Protein AF-A0A3S4GMB8-F1 (afdb_monomer)

Mean predicted aligned error: 16.32 Å

Nearest PDB structures (foldseek):
  3ak5-assembly4_D  TM=9.837E-01  e=1.271E-08  Escherichia coli
  3ak5-assembly3_C  TM=9.860E-01  e=2.171E-08  Escherichia coli
  3ak5-assembly2_B  TM=9.843E-01  e=5.182E-08  Escherichia coli
  1wxr-assembly1_A  TM=9.856E-01  e=1.012E-07  Escherichia coli
  5j44-assembly2_B  TM=9.759E-01  e=2.762E-07  Shigella flexneri

Foldseek 3Di:
DDQDWDFDQDPVVRDTDTDRPVPPDDPPPPVVPVVVVVVVVVVVVVVVVPPPQPDPDDDDDPFFDVVVVVCLLLCHDQLPFQRAFAFTAGPVRDTPDTRHPGTRHDPQQQFPPPSQWGHPDPPDIDHDPVPPPDDATHGDPRDGPPPDD

InterPro domains:
  IPR024973 ESPR domain [PF13018] (1-33)
  IPR030396 Peptidase family S6 domain [PF02395] (57-142)
  IPR030396 Peptidase family S6 domain [PS51691] (58-149)

Organism: NCBI:txid59203

Sequence (149 aa):
MNKIYALKYSVRQGALVPVSELATHVKKSSRTGLIKKLIPSVIINTLLLGYSITSLASVVRYDIPYQTIRDFAENKGQFTPGSMNIPIYSKTGAVIGYLNNVPMPDFSSANHQSAVATLVSPQYIVSVKHNGGYQSVSFGDGEKWVSSC

Radius of gyration: 32.9 Å; Cα contacts (8 Å, |Δi|>4): 138; chains: 1; bounding box: 52×36×100 Å

pLDDT: mean 78.98, std 19.44, range [28.31, 98.19]

Secondary structure (DSSP, 8-state):
----EEEEEETTTTEEEEEEGGG------THHHHHHHHHHHHHHHHHHHT-----------TTS-HHHHHHHHTT-TT--TT--SEEEEPTTS-EEEEE-SSPPPP-TTBPTTT---EEEETTEEE--TT--S------TT--------

Solvent-accessible surface area (backbone atoms only — not comparable to full-atom values): 9667 Å² total; per-residue (Å²): 138,89,80,77,60,44,76,44,78,36,82,92,76,77,42,76,41,81,39,64,65,86,75,74,80,80,80,78,69,70,72,62,61,60,58,66,58,50,55,64,55,53,54,55,57,53,59,71,72,60,71,77,72,85,77,83,83,74,96,69,70,86,55,41,48,67,64,59,58,50,27,53,71,68,41,31,86,82,32,31,62,64,37,61,62,42,75,40,50,32,72,87,69,47,77,76,49,66,49,60,91,57,54,33,68,76,60,60,48,32,24,43,99,68,59,67,36,34,56,80,46,104,90,41,67,48,68,62,86,86,66,75,81,71,90,79,76,26,42,65,94,47,65,69,81,78,80,83,126

Structure (mmCIF, N/CA/C/O backbone):
data_AF-A0A3S4GMB8-F1
#
_entry.id   AF-A0A3S4GMB8-F1
#
loop_
_atom_site.group_PDB
_atom_site.id
_atom_site.type_symbol
_atom_site.label_atom_id
_atom_site.label_alt_id
_atom_site.label_comp_id
_atom_site.label_asym_id
_atom_site.label_entity_id
_atom_site.label_seq_id
_atom_site.pdbx_PDB_ins_code
_atom_site.Cartn_x
_atom_site.Cartn_y
_atom_site.Cartn_z
_atom_site.occupancy
_atom_site.B_iso_or_equiv
_atom_site.auth_seq_id
_atom_site.auth_comp_id
_atom_site.auth_asym_id
_atom_site.auth_atom_id
_atom_site.pdbx_PDB_model_num
ATOM 1 N N . MET A 1 1 ? 22.470 22.225 83.904 1.00 42.09 1 MET A N 1
ATOM 2 C CA . MET A 1 1 ? 21.979 22.176 82.506 1.00 42.09 1 MET A CA 1
ATOM 3 C C . MET A 1 1 ? 20.797 21.219 82.443 1.00 42.09 1 MET A C 1
ATOM 5 O O . MET A 1 1 ? 21.017 20.023 82.569 1.00 42.09 1 MET A O 1
ATOM 9 N N . ASN A 1 2 ? 19.567 21.719 82.303 1.00 46.78 2 ASN A N 1
ATOM 10 C CA . ASN A 1 2 ? 18.375 20.871 82.185 1.00 46.78 2 ASN A CA 1
ATOM 11 C C . ASN A 1 2 ? 18.088 20.604 80.703 1.00 46.78 2 ASN A C 1
ATOM 13 O O . ASN A 1 2 ? 17.885 21.549 79.944 1.00 46.78 2 ASN A O 1
ATOM 17 N N . LYS A 1 3 ? 18.094 19.336 80.283 1.00 57.34 3 LYS A N 1
ATOM 18 C CA . LYS A 1 3 ? 17.675 18.940 78.933 1.00 57.34 3 LYS A CA 1
ATOM 19 C C . LYS A 1 3 ? 16.243 18.410 79.015 1.00 57.34 3 LYS A C 1
ATOM 21 O O . LYS A 1 3 ? 16.002 17.417 79.694 1.00 57.34 3 LYS A O 1
ATOM 26 N N . ILE A 1 4 ? 15.306 19.093 78.360 1.00 63.97 4 ILE A N 1
ATOM 27 C CA . ILE A 1 4 ? 13.889 18.711 78.328 1.00 63.97 4 ILE A CA 1
ATOM 28 C C . ILE A 1 4 ? 13.729 17.589 77.294 1.00 63.97 4 ILE A C 1
ATOM 30 O O . ILE A 1 4 ? 13.898 17.806 76.092 1.00 63.97 4 ILE A O 1
ATOM 34 N N . TYR A 1 5 ? 13.452 16.380 77.773 1.00 74.38 5 TYR A N 1
ATOM 35 C CA . TYR A 1 5 ? 13.145 15.209 76.954 1.00 74.38 5 TYR A CA 1
ATOM 36 C C . TYR A 1 5 ? 11.763 14.682 77.336 1.00 74.38 5 TYR A C 1
ATOM 38 O O . TYR A 1 5 ? 11.428 14.641 78.518 1.00 74.38 5 TYR A O 1
ATOM 46 N N . ALA A 1 6 ? 10.991 14.232 76.348 1.00 73.25 6 ALA A N 1
ATOM 47 C CA . ALA A 1 6 ? 9.734 13.525 76.565 1.00 73.25 6 ALA A CA 1
ATOM 48 C C . ALA A 1 6 ? 9.947 12.023 76.376 1.00 73.25 6 ALA A C 1
ATOM 50 O O . ALA A 1 6 ? 10.524 11.591 75.377 1.00 73.25 6 ALA A O 1
ATOM 51 N N . LEU A 1 7 ? 9.455 11.209 77.309 1.00 78.62 7 LEU A N 1
ATOM 52 C CA . LEU A 1 7 ? 9.426 9.759 77.136 1.00 78.62 7 LEU A CA 1
ATOM 53 C C . LEU A 1 7 ? 8.244 9.387 76.241 1.00 78.62 7 LEU A C 1
ATOM 55 O O . LEU A 1 7 ? 7.093 9.677 76.569 1.00 78.62 7 LEU A O 1
ATOM 59 N N . LYS A 1 8 ? 8.524 8.741 75.106 1.00 79.56 8 LYS A N 1
ATOM 60 C CA . LYS A 1 8 ? 7.495 8.220 74.200 1.00 79.56 8 LYS A CA 1
ATOM 61 C C . LYS A 1 8 ? 7.654 6.717 74.045 1.00 79.56 8 LYS A C 1
ATOM 63 O O . LYS A 1 8 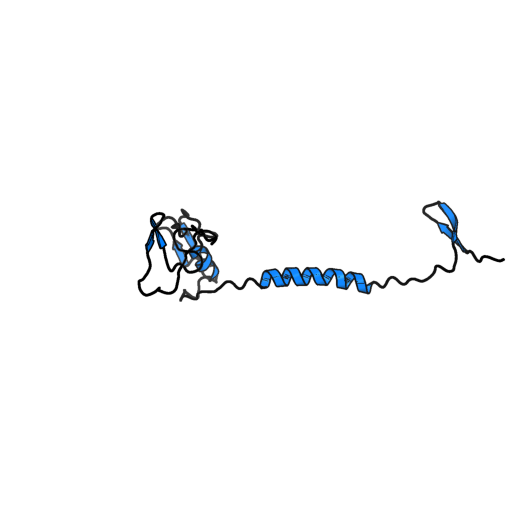? 8.764 6.207 73.910 1.00 79.56 8 LYS A O 1
ATOM 68 N N . TYR A 1 9 ? 6.535 6.004 74.072 1.00 78.88 9 TYR A N 1
ATOM 69 C CA . TYR A 1 9 ? 6.535 4.560 73.887 1.00 78.88 9 TYR A CA 1
ATOM 70 C C . TYR A 1 9 ? 6.809 4.222 72.419 1.00 78.88 9 TYR A C 1
ATOM 72 O O . TYR A 1 9 ? 6.084 4.665 71.526 1.00 78.88 9 TYR A O 1
ATOM 80 N N . SER A 1 10 ? 7.872 3.457 72.165 1.00 73.62 10 SER A N 1
ATOM 81 C CA . SER A 1 10 ? 8.241 2.996 70.827 1.00 73.62 10 SER A CA 1
ATOM 82 C C . SER A 1 10 ? 7.767 1.565 70.632 1.00 73.62 10 SER A C 1
ATOM 84 O O . SER A 1 10 ? 8.361 0.619 71.146 1.00 73.62 10 SER A O 1
ATOM 86 N N . VAL A 1 11 ? 6.722 1.395 69.824 1.00 74.62 11 VAL A N 1
ATOM 87 C CA . VAL A 1 11 ? 6.122 0.084 69.521 1.00 74.62 11 VAL A CA 1
ATOM 8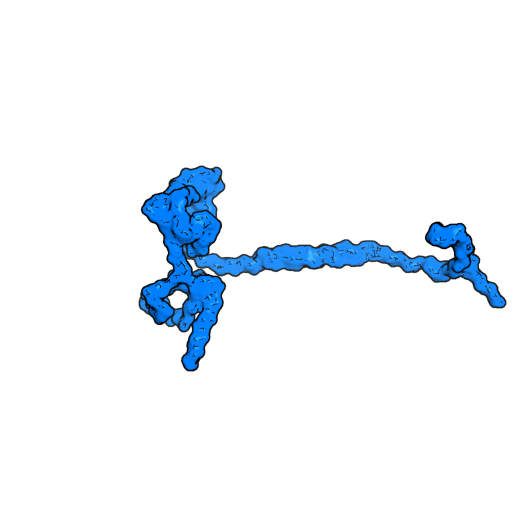8 C C . VAL A 1 11 ? 7.128 -0.874 68.866 1.00 74.62 11 VAL A C 1
ATOM 90 O O . VAL A 1 11 ? 7.044 -2.081 69.050 1.00 74.62 11 VAL A O 1
ATOM 93 N N . ARG A 1 12 ? 8.134 -0.355 68.148 1.00 71.06 12 ARG A N 1
ATOM 94 C CA . ARG A 1 12 ? 9.158 -1.179 67.483 1.00 71.06 12 ARG A CA 1
ATOM 95 C C . ARG A 1 12 ? 10.193 -1.763 68.449 1.00 71.06 12 ARG A C 1
ATOM 97 O O . ARG A 1 12 ? 10.805 -2.774 68.136 1.00 71.06 12 ARG A O 1
ATOM 104 N N . GLN A 1 13 ? 10.423 -1.098 69.579 1.00 76.44 13 GLN A N 1
ATOM 105 C CA . GLN A 1 13 ? 11.405 -1.507 70.591 1.00 76.44 13 GLN A CA 1
ATOM 106 C C . GLN A 1 13 ? 10.739 -2.039 71.867 1.00 76.44 13 GLN A C 1
ATOM 108 O O . GLN A 1 13 ? 11.433 -2.506 72.761 1.00 76.44 13 GLN A O 1
ATOM 113 N N . GLY A 1 14 ? 9.407 -1.962 71.963 1.00 83.94 14 GLY A N 1
ATOM 114 C CA . GLY A 1 14 ? 8.634 -2.432 73.113 1.00 83.94 14 GLY A CA 1
ATOM 115 C C . GLY A 1 14 ? 8.868 -1.645 74.407 1.00 83.94 14 GLY A C 1
ATOM 116 O O . GLY A 1 14 ? 8.483 -2.122 75.470 1.00 83.94 14 GLY A O 1
ATOM 117 N N . ALA A 1 15 ? 9.487 -0.460 74.346 1.00 85.00 15 ALA A N 1
ATOM 118 C CA . ALA A 1 15 ? 9.950 0.282 75.521 1.00 85.00 15 ALA A CA 1
ATOM 119 C C . ALA A 1 15 ? 9.714 1.800 75.414 1.00 85.00 15 ALA A C 1
ATOM 121 O O . ALA A 1 15 ? 9.494 2.348 74.328 1.00 85.00 15 ALA A O 1
ATOM 122 N N . LEU A 1 16 ? 9.771 2.488 76.560 1.00 84.88 16 LEU A N 1
ATOM 123 C CA . LEU A 1 16 ? 9.751 3.951 76.643 1.00 84.88 16 LEU A CA 1
ATOM 124 C C . LEU A 1 16 ? 11.132 4.513 76.289 1.00 84.88 16 LEU A C 1
ATOM 126 O O . LEU A 1 16 ? 12.122 4.187 76.938 1.00 84.88 16 LEU A O 1
ATOM 130 N N . VAL A 1 17 ? 11.185 5.376 75.274 1.00 82.94 17 VAL A N 1
ATOM 131 C CA . VAL A 1 17 ? 12.427 5.973 74.766 1.00 82.94 17 VAL A CA 1
ATOM 132 C C . VAL A 1 17 ? 12.386 7.493 74.962 1.00 82.94 17 VAL A C 1
ATOM 134 O O . VAL A 1 17 ? 11.362 8.111 74.652 1.00 82.94 17 VAL A O 1
ATOM 137 N N . PRO A 1 18 ? 13.466 8.126 75.458 1.00 78.19 18 PRO A N 1
ATOM 138 C CA . PRO A 1 18 ? 13.550 9.580 75.551 1.00 78.19 18 PRO A CA 1
ATOM 139 C C . PRO A 1 18 ? 13.727 10.207 74.163 1.00 78.19 18 PRO A C 1
ATOM 141 O O . PRO A 1 18 ? 14.670 9.896 73.439 1.00 78.19 18 PRO A O 1
ATOM 144 N N . VAL A 1 19 ? 12.823 11.117 73.797 1.00 69.94 19 VAL A N 1
ATOM 145 C CA . VAL A 1 19 ? 12.839 11.876 72.538 1.00 69.94 19 VAL A CA 1
ATOM 146 C C . VAL A 1 19 ? 12.911 13.369 72.860 1.00 69.94 19 VAL A C 1
ATOM 148 O O . VAL A 1 19 ? 12.230 13.857 73.761 1.00 69.94 19 VAL A O 1
ATOM 151 N N . SER A 1 20 ? 13.744 14.118 72.138 1.00 65.25 20 SER A N 1
ATOM 152 C CA . SER A 1 20 ? 13.826 15.576 72.272 1.00 65.25 20 SER A CA 1
ATOM 153 C C . SER A 1 20 ? 12.547 16.244 71.752 1.00 65.25 20 SER A C 1
ATOM 155 O O . SER A 1 20 ? 12.147 16.035 70.607 1.00 65.25 20 SER A O 1
ATOM 157 N N . GLU A 1 21 ? 11.909 17.086 72.572 1.00 62.31 21 GLU A N 1
ATOM 158 C CA . GLU A 1 21 ? 10.650 17.760 72.200 1.00 62.31 21 GLU A CA 1
ATOM 159 C C . GLU A 1 21 ? 10.804 18.772 71.048 1.00 62.31 21 GLU A C 1
ATOM 161 O O . GLU A 1 21 ? 9.839 19.068 70.342 1.00 62.31 21 GLU A O 1
ATOM 166 N N . LEU A 1 22 ? 12.032 19.239 70.793 1.00 59.12 22 LEU A N 1
ATOM 167 C CA . LEU A 1 22 ? 12.359 20.235 69.763 1.00 59.12 22 LEU A CA 1
ATOM 168 C C . LEU A 1 22 ? 12.138 19.759 68.316 1.00 59.12 22 LEU A C 1
ATOM 170 O O . LEU A 1 22 ? 12.119 20.578 67.403 1.00 59.12 22 LEU A O 1
ATOM 174 N N . ALA A 1 23 ? 11.973 18.456 68.077 1.00 55.75 23 ALA A N 1
ATOM 175 C CA . ALA A 1 23 ? 11.820 17.907 66.726 1.00 55.75 23 ALA A CA 1
ATOM 176 C C . ALA A 1 23 ? 10.359 17.844 66.239 1.00 55.75 23 ALA A C 1
ATOM 178 O O . ALA A 1 23 ? 10.062 17.214 65.220 1.00 55.75 23 ALA A O 1
ATOM 179 N N . THR A 1 24 ? 9.423 18.469 66.953 1.00 53.41 24 THR A N 1
ATOM 180 C CA . THR A 1 24 ? 8.021 18.458 66.547 1.00 53.41 24 THR A CA 1
ATOM 181 C C . THR A 1 24 ? 7.768 19.649 65.634 1.00 53.41 24 THR A C 1
ATOM 183 O O . THR A 1 24 ? 7.709 20.774 66.111 1.00 53.41 24 THR A O 1
ATOM 186 N N . HIS A 1 25 ? 7.617 19.368 64.331 1.00 50.25 25 HIS A N 1
ATOM 187 C CA . HIS A 1 25 ? 6.772 20.086 63.357 1.00 50.25 25 HIS A CA 1
ATOM 188 C C . HIS A 1 25 ? 7.453 20.429 62.014 1.00 50.25 25 HIS A C 1
ATOM 190 O O . HIS A 1 25 ? 7.545 21.584 61.606 1.00 50.25 25 HIS A O 1
ATOM 196 N N . VAL A 1 26 ? 7.821 19.400 61.240 1.00 52.62 26 VAL A N 1
ATOM 197 C CA . VAL A 1 26 ? 7.913 19.524 59.774 1.00 52.62 26 VAL A CA 1
ATOM 198 C C . VAL A 1 26 ? 6.615 18.983 59.179 1.00 52.62 26 VAL A C 1
ATOM 200 O O . VAL A 1 26 ? 6.428 17.771 59.053 1.00 52.62 26 VAL A O 1
ATOM 203 N N . LYS A 1 27 ? 5.687 19.876 58.812 1.00 50.50 27 LYS A N 1
ATOM 204 C CA . LYS A 1 27 ? 4.513 19.499 58.012 1.00 50.50 27 LYS A CA 1
ATOM 205 C C . LYS A 1 27 ? 5.000 19.087 56.620 1.00 50.50 27 LYS A C 1
ATOM 207 O O . LYS A 1 27 ? 5.361 19.937 55.810 1.00 50.50 27 LYS A O 1
ATOM 212 N N . LYS A 1 28 ? 5.001 17.785 56.317 1.00 50.12 28 LYS A N 1
ATOM 213 C CA . LYS A 1 28 ? 5.177 17.307 54.938 1.00 50.12 28 LYS A CA 1
ATOM 214 C C . LYS A 1 28 ? 3.964 17.759 54.120 1.00 50.12 28 LYS A C 1
ATOM 216 O O . LYS A 1 28 ? 2.872 17.220 54.270 1.00 50.12 28 LYS A O 1
ATOM 221 N N . SER A 1 29 ? 4.149 18.781 53.287 1.00 48.72 29 SER A N 1
ATOM 222 C CA . SER A 1 29 ? 3.116 19.286 52.381 1.00 48.72 29 SER A CA 1
ATOM 223 C C . SER A 1 29 ? 2.756 18.215 51.346 1.00 48.72 29 SER A C 1
ATOM 225 O O . SER A 1 29 ? 3.527 17.945 50.422 1.00 48.72 29 SER A O 1
ATOM 227 N N . SER A 1 30 ? 1.575 17.604 51.488 1.00 52.12 30 SER A N 1
ATOM 228 C CA . SER A 1 30 ? 1.072 16.562 50.578 1.00 52.12 30 SER A CA 1
ATOM 229 C C . SER A 1 30 ? 0.798 17.070 49.154 1.00 52.12 30 SER A C 1
ATOM 231 O O . SER A 1 30 ? 0.648 16.267 48.232 1.00 52.12 30 SER A O 1
ATOM 233 N N . ARG A 1 31 ? 0.809 18.394 48.929 1.00 51.31 31 ARG A N 1
ATOM 234 C CA . ARG A 1 31 ? 0.593 19.010 47.607 1.00 51.31 31 ARG A CA 1
ATOM 235 C C . ARG A 1 31 ? 1.683 18.690 46.580 1.00 51.31 31 ARG A C 1
ATOM 237 O O . ARG A 1 31 ? 1.435 18.808 45.386 1.00 51.31 31 ARG A O 1
ATOM 244 N N . THR A 1 32 ? 2.869 18.258 47.005 1.00 51.62 32 THR A N 1
ATOM 245 C CA . THR A 1 32 ? 3.993 17.999 46.085 1.00 51.62 32 THR A CA 1
ATOM 246 C C . THR A 1 32 ? 3.969 16.614 45.431 1.00 51.62 32 THR A C 1
ATOM 248 O O . THR A 1 32 ? 4.642 16.420 44.421 1.00 51.62 32 THR A O 1
ATOM 251 N N . GLY A 1 33 ? 3.196 15.652 45.949 1.00 53.38 33 GLY A N 1
ATOM 252 C CA . GLY A 1 33 ? 3.120 14.297 45.380 1.00 53.38 33 GLY A CA 1
ATOM 253 C C . GLY A 1 33 ? 2.188 14.185 44.170 1.00 53.38 33 GLY A C 1
ATOM 254 O O . GLY A 1 33 ? 2.487 13.465 43.221 1.00 53.38 33 GLY A O 1
ATOM 255 N N . LEU A 1 34 ? 1.079 14.928 44.187 1.00 52.38 34 LEU A N 1
ATOM 256 C CA . LEU A 1 34 ? 0.046 14.865 43.150 1.00 52.38 34 LEU A CA 1
ATOM 257 C C . LEU A 1 34 ? 0.508 15.570 41.862 1.00 52.38 34 LEU A C 1
ATOM 259 O O . LEU A 1 34 ? 0.370 15.028 40.770 1.00 52.38 34 LEU A O 1
ATOM 263 N N . ILE A 1 35 ? 1.192 16.711 42.001 1.00 53.25 35 ILE A N 1
ATOM 264 C CA . ILE A 1 35 ? 1.771 17.461 40.874 1.00 53.25 35 ILE A CA 1
ATOM 265 C C . ILE A 1 35 ? 2.889 16.655 40.184 1.00 53.25 35 ILE A C 1
ATOM 267 O O . ILE A 1 35 ? 2.954 16.622 38.959 1.00 53.25 35 ILE A O 1
ATOM 271 N N . LYS A 1 36 ? 3.719 15.920 40.940 1.00 52.88 36 LYS A N 1
ATOM 272 C CA . 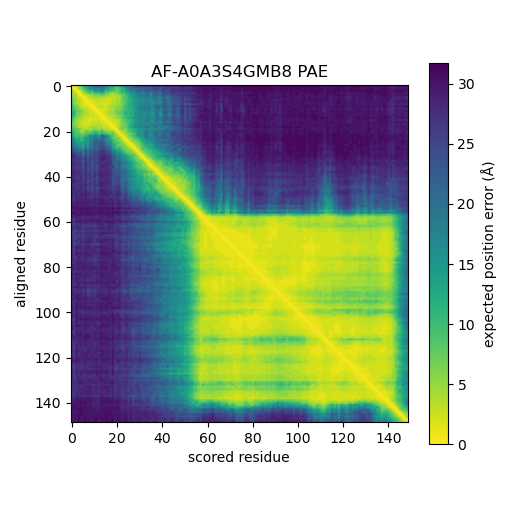LYS A 1 36 ? 4.806 15.095 40.377 1.00 52.88 36 LYS A CA 1
ATOM 273 C C . LYS A 1 36 ? 4.324 13.881 39.570 1.00 52.88 36 LYS A C 1
ATOM 275 O O . LYS A 1 36 ? 5.078 13.396 38.735 1.00 52.88 36 LYS A O 1
ATOM 280 N N . LYS A 1 37 ? 3.098 13.388 39.795 1.00 54.72 37 LYS A N 1
ATOM 281 C CA . LYS A 1 37 ? 2.519 12.257 39.040 1.00 54.72 37 LYS A CA 1
ATOM 282 C C . LYS A 1 37 ? 1.734 12.684 37.799 1.00 54.72 37 LYS A C 1
ATOM 284 O O . LYS A 1 37 ? 1.666 11.921 36.842 1.00 54.72 37 LYS A O 1
ATOM 289 N N . LEU A 1 38 ? 1.161 13.887 37.800 1.00 55.06 38 LEU A N 1
ATOM 290 C CA . LEU A 1 38 ? 0.379 14.392 36.667 1.00 55.06 38 LEU A CA 1
ATOM 291 C C . LEU A 1 38 ? 1.262 14.828 35.489 1.00 55.06 38 LEU A C 1
ATOM 293 O O . LEU A 1 38 ? 0.909 14.578 34.342 1.00 55.06 38 LEU A O 1
ATOM 297 N N . ILE A 1 39 ? 2.432 15.410 35.762 1.00 59.66 39 ILE A N 1
ATOM 298 C CA . ILE A 1 39 ? 3.346 15.919 34.727 1.00 59.66 39 ILE A CA 1
ATOM 299 C C . ILE A 1 39 ? 3.837 14.824 33.750 1.00 59.66 39 ILE A C 1
ATOM 301 O O . ILE A 1 39 ? 3.722 15.043 32.545 1.00 59.66 39 ILE A O 1
ATOM 305 N N . PRO A 1 40 ? 4.323 13.640 34.185 1.00 57.09 40 PRO A N 1
ATOM 306 C CA . PRO A 1 40 ? 4.779 12.617 33.238 1.00 57.09 40 PRO A CA 1
ATOM 307 C C . PRO A 1 40 ? 3.636 11.993 32.417 1.00 57.09 40 PRO A C 1
ATOM 309 O O . PRO A 1 40 ? 3.857 11.599 31.277 1.00 57.09 40 PRO A O 1
ATOM 312 N N . SER A 1 41 ? 2.412 11.947 32.957 1.00 58.41 41 SER A N 1
ATOM 313 C CA . SER A 1 41 ? 1.235 11.408 32.255 1.00 58.41 41 SER A CA 1
ATOM 314 C C . SER A 1 41 ? 0.796 12.299 31.086 1.00 58.41 41 SER A C 1
ATOM 316 O O . SER A 1 41 ? 0.497 11.810 29.998 1.00 58.41 41 SER A O 1
ATOM 318 N N . VAL A 1 42 ? 0.833 13.623 31.276 1.00 60.47 42 VAL A N 1
ATOM 319 C CA . VAL A 1 42 ? 0.473 14.587 30.224 1.00 60.47 42 VAL A CA 1
ATOM 320 C C . VAL A 1 42 ? 1.470 14.534 29.064 1.00 60.47 42 VAL A C 1
ATOM 322 O O . VAL A 1 42 ? 1.042 14.524 27.915 1.00 60.47 42 VAL A O 1
ATOM 325 N N . ILE A 1 43 ? 2.771 14.413 29.355 1.00 61.16 43 ILE A N 1
ATOM 326 C CA . ILE A 1 43 ? 3.834 14.388 28.335 1.00 61.16 43 ILE A CA 1
ATOM 327 C C . ILE A 1 43 ? 3.711 13.152 27.428 1.00 61.16 43 ILE A C 1
ATOM 329 O O . ILE A 1 43 ? 3.821 13.275 26.207 1.00 61.16 43 ILE A O 1
ATOM 333 N N . ILE A 1 44 ? 3.424 11.978 28.003 1.00 60.47 44 ILE A N 1
ATOM 334 C CA . ILE A 1 44 ? 3.218 10.739 27.234 1.00 60.47 44 ILE A CA 1
ATOM 335 C C . ILE A 1 44 ? 1.989 10.878 26.325 1.00 60.47 44 ILE A C 1
ATOM 337 O O . ILE A 1 44 ? 2.066 10.562 25.140 1.00 60.47 44 ILE A O 1
ATOM 341 N N . ASN A 1 45 ? 0.879 11.418 26.835 1.00 57.38 45 ASN A N 1
ATOM 342 C CA . ASN A 1 45 ? -0.355 11.525 26.055 1.00 57.38 45 ASN A CA 1
ATOM 343 C C . ASN A 1 45 ? -0.236 12.533 24.893 1.00 57.38 45 ASN A C 1
ATOM 345 O O . ASN A 1 45 ? -0.765 12.296 23.809 1.00 57.38 45 ASN A O 1
ATOM 349 N N . THR A 1 46 ? 0.514 13.627 25.081 1.00 60.09 46 THR A N 1
ATOM 350 C CA . THR A 1 46 ? 0.812 14.602 24.015 1.00 60.09 46 THR A CA 1
ATOM 351 C C . THR A 1 46 ? 1.743 14.051 22.932 1.00 60.09 46 THR A C 1
ATOM 353 O O . THR A 1 46 ? 1.622 14.448 21.777 1.00 60.09 46 THR A O 1
ATOM 356 N N . LEU A 1 47 ? 2.630 13.105 23.266 1.00 58.88 47 LEU A N 1
ATOM 357 C CA . LEU A 1 47 ? 3.547 12.495 22.298 1.00 58.88 47 LEU A CA 1
ATOM 358 C C . LEU A 1 47 ? 2.826 11.508 21.360 1.00 58.88 47 LEU A C 1
ATOM 360 O O . LEU A 1 47 ? 3.176 11.419 20.187 1.00 58.88 47 LEU A O 1
ATOM 364 N N . LEU A 1 48 ? 1.780 10.819 21.838 1.00 54.06 48 LEU A N 1
ATOM 365 C CA . LEU A 1 48 ? 0.950 9.946 20.993 1.00 54.06 48 LEU A CA 1
ATOM 366 C C . LEU A 1 48 ? 0.041 10.725 20.024 1.00 54.06 48 LEU A C 1
ATOM 368 O O . LEU A 1 48 ? -0.241 10.237 18.933 1.00 54.06 48 LEU A O 1
ATOM 372 N N . LEU A 1 49 ? -0.397 11.933 20.391 1.00 54.41 49 LEU A N 1
ATOM 373 C CA . LEU A 1 49 ? -1.268 12.784 19.561 1.00 54.41 49 LEU A CA 1
ATOM 374 C C . LEU A 1 49 ? -0.500 13.617 18.515 1.00 54.41 49 LEU A C 1
ATOM 376 O O . LEU A 1 49 ? -1.117 14.195 17.625 1.00 54.41 49 LEU A O 1
ATOM 380 N N . GLY A 1 50 ? 0.831 13.700 18.623 1.00 50.31 50 GLY A N 1
ATOM 381 C CA . GLY A 1 50 ? 1.682 14.564 17.797 1.00 50.31 50 GLY A CA 1
ATOM 382 C C . GLY A 1 50 ? 2.164 13.959 16.475 1.00 50.31 50 GLY A C 1
ATOM 383 O O . GLY A 1 50 ? 2.805 14.665 15.695 1.00 50.31 50 GLY A O 1
ATOM 384 N N . TYR A 1 51 ? 1.868 12.686 16.192 1.00 52.78 51 TYR A N 1
ATOM 385 C CA . TYR A 1 51 ? 2.193 12.068 14.904 1.00 52.78 51 TYR A CA 1
ATOM 386 C C . TYR A 1 51 ? 1.295 12.646 13.805 1.00 52.78 51 TYR A C 1
ATOM 388 O O . TYR A 1 51 ? 0.253 12.099 13.450 1.00 52.78 51 TYR A O 1
ATOM 396 N N . SER A 1 52 ? 1.717 13.786 13.261 1.00 46.84 52 SER A N 1
ATOM 397 C CA . SER A 1 52 ? 1.162 14.349 12.036 1.00 46.84 52 SER A CA 1
ATOM 398 C C . SER A 1 52 ? 1.589 13.462 10.872 1.00 46.84 52 SER A C 1
ATOM 400 O O . SER A 1 52 ? 2.651 13.644 10.282 1.00 46.84 52 SER A O 1
ATOM 402 N N . ILE A 1 53 ? 0.771 12.459 10.566 1.00 56.22 53 ILE A N 1
ATOM 403 C CA . ILE A 1 53 ? 0.855 11.736 9.298 1.00 56.22 53 ILE A CA 1
ATOM 404 C C . ILE A 1 53 ? 0.639 12.751 8.178 1.00 56.22 53 ILE A C 1
ATOM 406 O O . ILE A 1 53 ? -0.399 13.407 8.114 1.00 56.22 53 ILE A O 1
ATOM 410 N N . THR A 1 54 ? 1.626 12.893 7.296 1.00 54.16 54 THR A N 1
ATOM 411 C CA . THR A 1 54 ? 1.482 13.661 6.061 1.00 54.16 54 THR A CA 1
ATOM 412 C C . THR A 1 54 ? 0.351 13.039 5.245 1.00 54.16 54 THR A C 1
ATOM 414 O O . THR A 1 54 ? 0.528 11.972 4.658 1.00 54.16 54 THR A O 1
ATOM 417 N N . SER A 1 55 ? -0.833 13.653 5.246 1.00 52.88 55 SER A N 1
ATOM 418 C CA . SER A 1 55 ? -1.975 13.153 4.484 1.00 52.88 55 SER A CA 1
ATOM 419 C C . SER A 1 55 ? -1.902 13.677 3.054 1.00 52.88 55 SER A C 1
ATOM 421 O O . SER A 1 55 ? -2.275 14.817 2.777 1.00 52.88 55 SER A O 1
ATOM 423 N N . LEU A 1 56 ? -1.437 12.838 2.134 1.00 60.66 56 LEU A N 1
ATOM 424 C CA . LEU A 1 56 ? -1.705 13.033 0.715 1.00 60.66 56 LEU A CA 1
ATOM 425 C C . LEU A 1 56 ? -3.180 12.668 0.496 1.00 60.66 56 LEU A C 1
ATOM 427 O O . LEU A 1 56 ? -3.584 11.528 0.722 1.00 60.66 56 LEU A O 1
ATOM 431 N N . ALA A 1 57 ? -4.005 13.658 0.161 1.00 63.88 57 ALA A N 1
ATOM 432 C CA . ALA A 1 57 ? -5.430 13.449 -0.060 1.00 63.88 57 ALA A CA 1
ATOM 433 C C . ALA A 1 57 ? -5.673 13.042 -1.518 1.00 63.88 57 ALA A C 1
ATOM 435 O O . ALA A 1 57 ? -5.283 13.751 -2.444 1.00 63.88 57 ALA A O 1
ATOM 436 N N . SER A 1 58 ? -6.345 11.911 -1.710 1.00 80.44 58 SER A N 1
ATOM 437 C CA . SER A 1 58 ? -6.958 11.521 -2.980 1.00 80.44 58 SER A CA 1
ATOM 438 C C . SER A 1 58 ? -8.473 11.415 -2.797 1.00 80.44 58 SER A C 1
ATOM 440 O O . SER A 1 58 ? -8.975 11.368 -1.670 1.00 80.44 58 SER A O 1
ATOM 442 N N . VAL A 1 59 ? -9.224 11.418 -3.898 1.00 91.00 59 VAL A N 1
ATOM 443 C CA . VAL A 1 59 ? -10.681 11.266 -3.838 1.00 91.00 59 VAL A CA 1
ATOM 444 C C . VAL A 1 59 ? -11.008 9.796 -3.609 1.00 91.00 59 VAL A C 1
ATOM 446 O O . VAL A 1 59 ? -10.741 8.950 -4.457 1.00 91.00 59 VAL A O 1
ATOM 449 N N . VAL A 1 60 ? -11.605 9.502 -2.458 1.00 92.25 60 VAL A N 1
ATOM 450 C CA . VAL A 1 60 ? -12.040 8.156 -2.075 1.00 92.25 60 VAL A CA 1
ATOM 451 C C . VAL A 1 60 ? -13.533 8.145 -1.782 1.00 92.25 60 VAL A C 1
ATOM 453 O O . VAL A 1 60 ? -14.149 9.181 -1.520 1.00 92.25 60 VAL A O 1
ATOM 456 N N . ARG A 1 61 ? -14.131 6.955 -1.809 1.00 91.06 61 ARG A N 1
ATOM 457 C CA . ARG A 1 61 ? -15.552 6.779 -1.507 1.00 91.06 61 ARG A CA 1
ATOM 458 C C . ARG A 1 61 ? -15.833 7.132 -0.040 1.00 91.06 61 ARG A C 1
ATOM 460 O O . ARG A 1 61 ? -15.143 6.659 0.860 1.00 91.06 61 ARG A O 1
ATOM 467 N N . TYR A 1 62 ? -16.850 7.959 0.207 1.00 92.06 62 TYR A N 1
ATOM 468 C CA . TYR A 1 62 ? -17.095 8.529 1.540 1.00 92.06 62 TYR A CA 1
ATOM 469 C C . TYR A 1 62 ? -17.583 7.509 2.581 1.00 92.06 62 TYR A C 1
ATOM 471 O O . TYR A 1 62 ? -17.455 7.753 3.782 1.00 92.06 62 TYR A O 1
ATOM 479 N N . ASP A 1 63 ? -18.198 6.414 2.147 1.00 94.19 63 ASP A N 1
ATOM 480 C CA . ASP A 1 63 ? -18.847 5.408 2.989 1.00 94.19 63 ASP A CA 1
ATOM 481 C C . ASP A 1 63 ? -17.903 4.273 3.404 1.00 94.19 63 ASP A C 1
ATOM 483 O O . ASP A 1 63 ? -18.314 3.421 4.186 1.00 94.19 63 ASP A O 1
ATOM 487 N N . ILE A 1 64 ? -16.643 4.287 2.957 1.00 95.00 64 ILE A N 1
ATOM 488 C CA . ILE A 1 64 ? -15.582 3.378 3.405 1.00 95.00 64 ILE A CA 1
ATOM 489 C C . ILE A 1 64 ? -14.769 4.078 4.507 1.00 95.00 64 ILE A C 1
ATOM 491 O O . ILE A 1 64 ? -14.457 5.269 4.383 1.00 95.00 64 ILE A O 1
ATOM 495 N N . PRO A 1 65 ? -14.418 3.397 5.613 1.00 94.56 65 PRO A N 1
ATOM 496 C CA . PRO A 1 65 ? -13.493 3.951 6.596 1.00 94.56 65 PRO A CA 1
ATOM 497 C C . PRO A 1 65 ? -12.154 4.317 5.941 1.00 94.56 65 PRO A C 1
ATOM 499 O O . PRO A 1 65 ? -11.538 3.496 5.268 1.00 94.56 65 PRO A O 1
ATOM 502 N N . TYR A 1 66 ? -11.662 5.540 6.156 1.00 93.38 66 TYR A N 1
ATOM 503 C CA . TYR A 1 66 ? -10.434 6.007 5.493 1.00 93.38 66 TYR A CA 1
ATOM 504 C C . TYR A 1 66 ? -9.210 5.143 5.838 1.00 93.38 66 TYR A C 1
ATOM 506 O O . TYR A 1 66 ? -8.336 4.935 5.000 1.00 93.38 66 TYR A O 1
ATOM 514 N N . GLN A 1 67 ? -9.180 4.579 7.051 1.00 93.88 67 GLN A N 1
ATOM 515 C CA . GLN A 1 67 ? -8.124 3.664 7.478 1.00 93.88 67 GLN A CA 1
ATOM 516 C C . GLN A 1 67 ? -8.038 2.422 6.584 1.00 93.88 67 GLN A C 1
ATOM 518 O O . GLN A 1 67 ? -6.939 1.981 6.290 1.00 93.88 67 GLN A O 1
ATOM 523 N N . THR A 1 68 ? -9.161 1.922 6.061 1.00 95.31 68 THR A N 1
ATOM 524 C CA . THR A 1 68 ? -9.172 0.797 5.116 1.00 95.31 68 THR A CA 1
ATOM 525 C C . THR A 1 68 ? -8.383 1.122 3.849 1.00 95.31 68 THR A C 1
ATOM 527 O O . THR A 1 68 ? -7.646 0.276 3.356 1.00 95.31 68 THR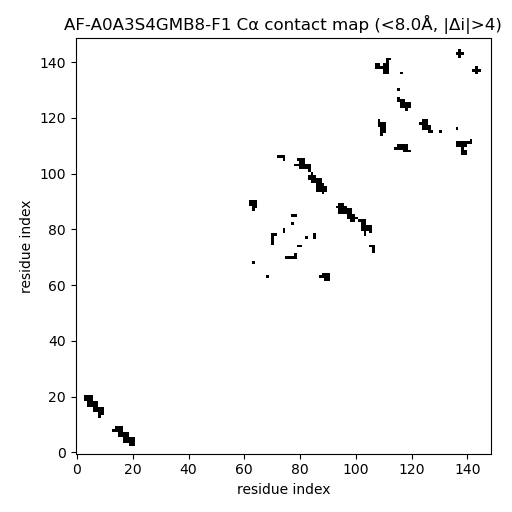 A O 1
ATOM 530 N N . ILE A 1 69 ? -8.488 2.356 3.344 1.00 94.62 69 ILE A N 1
ATOM 531 C CA . ILE A 1 69 ? -7.739 2.794 2.158 1.00 94.62 69 ILE A CA 1
ATOM 532 C C . ILE A 1 69 ? -6.245 2.923 2.471 1.00 94.62 69 ILE A C 1
ATOM 534 O O . ILE A 1 69 ? -5.406 2.559 1.651 1.00 94.62 69 ILE A O 1
ATOM 538 N N . ARG A 1 70 ? -5.907 3.404 3.673 1.00 93.25 70 ARG A N 1
ATOM 539 C CA . ARG A 1 70 ? -4.514 3.495 4.129 1.00 93.25 70 ARG A CA 1
ATOM 540 C C . ARG A 1 70 ? -3.876 2.123 4.320 1.00 93.25 70 ARG A C 1
ATOM 542 O O . ARG A 1 70 ? -2.782 1.896 3.821 1.00 93.25 70 ARG A O 1
ATOM 549 N N . ASP A 1 71 ? -4.571 1.212 4.994 1.00 95.25 71 ASP A N 1
ATOM 550 C CA . ASP A 1 71 ? -4.088 -0.148 5.230 1.00 95.25 71 ASP A CA 1
ATOM 551 C C . ASP A 1 71 ? -3.921 -0.908 3.912 1.00 95.25 71 ASP A C 1
ATOM 553 O O . ASP A 1 71 ? -2.940 -1.624 3.744 1.00 95.25 71 ASP A O 1
ATOM 557 N N . PHE A 1 72 ? -4.827 -0.700 2.951 1.00 95.38 72 PHE A N 1
ATOM 558 C CA . PHE A 1 72 ? -4.686 -1.239 1.600 1.00 95.38 72 PHE A CA 1
ATOM 559 C C . PHE A 1 72 ? -3.409 -0.736 0.916 1.00 95.38 72 PHE A C 1
ATOM 561 O O . PHE A 1 72 ? -2.641 -1.539 0.394 1.00 95.38 72 PHE A O 1
ATOM 568 N N . ALA A 1 73 ? -3.167 0.579 0.938 1.00 94.06 73 ALA A N 1
ATOM 569 C CA . ALA A 1 73 ? -2.009 1.189 0.284 1.00 94.06 73 ALA A CA 1
ATOM 570 C C . ALA A 1 73 ? -0.669 0.804 0.935 1.00 94.06 73 ALA A C 1
ATOM 572 O O . ALA A 1 73 ? 0.347 0.746 0.251 1.00 94.06 73 ALA A O 1
ATOM 573 N N . GLU A 1 74 ? -0.664 0.540 2.243 1.00 93.38 74 GLU A N 1
ATOM 574 C CA . GLU A 1 74 ? 0.535 0.184 3.013 1.00 93.38 74 GLU A CA 1
ATOM 575 C C . GLU A 1 74 ? 0.698 -1.339 3.214 1.00 93.38 74 GLU A C 1
ATOM 577 O O . GLU A 1 74 ? 1.576 -1.755 3.967 1.00 93.38 74 GLU A O 1
ATOM 582 N N . ASN A 1 75 ? -0.142 -2.175 2.587 1.00 96.19 75 ASN A N 1
ATOM 583 C CA . ASN A 1 75 ? -0.184 -3.631 2.792 1.00 96.19 75 ASN A CA 1
ATOM 584 C C . ASN A 1 75 ? -0.313 -4.072 4.270 1.00 96.19 75 ASN A C 1
ATOM 586 O O . ASN A 1 75 ? 0.282 -5.059 4.711 1.00 96.19 75 ASN A O 1
ATOM 590 N N . LYS A 1 76 ? -1.106 -3.341 5.056 1.00 94.75 76 LYS A N 1
ATOM 591 C CA . LYS A 1 76 ? -1.305 -3.567 6.496 1.00 94.75 76 LYS A CA 1
ATOM 592 C C . LYS A 1 76 ? -2.656 -4.204 6.810 1.00 94.75 76 LYS A C 1
ATOM 594 O O . LYS A 1 76 ? -3.563 -4.279 5.982 1.00 94.75 76 LYS A O 1
ATOM 599 N N . GLY A 1 77 ? -2.799 -4.664 8.053 1.00 95.50 77 GLY A N 1
ATOM 600 C CA . GLY A 1 77 ? -4.038 -5.258 8.548 1.00 95.50 77 GLY A CA 1
ATOM 601 C C . GLY A 1 77 ? -4.421 -6.503 7.749 1.00 95.50 77 GLY A C 1
ATOM 602 O O . GLY A 1 77 ? -3.632 -7.432 7.628 1.00 95.50 77 GLY A O 1
ATOM 603 N N . GLN A 1 78 ? -5.631 -6.514 7.191 1.00 95.81 78 GLN A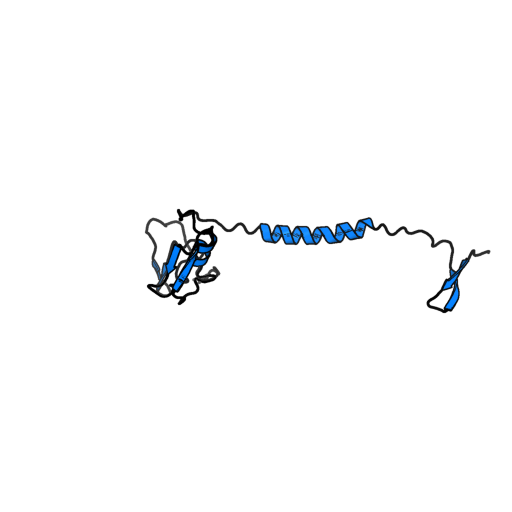 N 1
ATOM 604 C CA . GLN A 1 78 ? -6.122 -7.613 6.348 1.00 95.81 78 GLN A CA 1
ATOM 605 C C . GLN A 1 78 ? -5.576 -7.592 4.906 1.00 95.81 78 GLN A C 1
ATOM 607 O O . GLN A 1 78 ? -5.853 -8.510 4.141 1.00 95.81 78 GLN A O 1
ATOM 612 N N . PHE A 1 79 ? -4.822 -6.555 4.523 1.00 97.75 79 PHE A N 1
ATOM 613 C CA . PHE A 1 79 ? -4.288 -6.350 3.171 1.00 97.75 79 PHE A CA 1
ATOM 614 C C . PHE A 1 79 ? -2.817 -6.766 3.039 1.00 97.75 79 PHE A C 1
ATOM 616 O O . PHE A 1 79 ? -2.062 -6.190 2.253 1.00 97.75 79 PHE A O 1
ATOM 623 N N . THR A 1 80 ? -2.392 -7.766 3.810 1.00 97.25 80 THR A N 1
ATOM 624 C CA . THR A 1 80 ? -1.054 -8.344 3.665 1.00 97.25 80 THR A CA 1
ATOM 625 C C . THR A 1 80 ? -0.910 -9.029 2.302 1.00 97.25 80 THR A C 1
ATOM 627 O O . THR A 1 80 ? -1.889 -9.612 1.815 1.00 97.25 80 THR A O 1
ATOM 630 N N . PRO A 1 81 ? 0.279 -8.995 1.672 1.00 97.62 81 PRO A N 1
ATOM 631 C CA . PRO A 1 81 ? 0.475 -9.599 0.361 1.00 97.62 81 PRO A CA 1
ATOM 632 C C . PRO A 1 81 ? 0.111 -11.087 0.363 1.00 97.62 81 PRO A C 1
ATOM 634 O O . PRO A 1 81 ? 0.418 -11.817 1.305 1.00 97.62 81 PRO A O 1
ATOM 637 N N . GLY A 1 82 ? -0.576 -11.532 -0.687 1.00 97.38 82 GLY A N 1
ATOM 638 C CA . GLY A 1 82 ? -1.078 -12.902 -0.807 1.00 97.38 82 GLY A CA 1
ATOM 639 C C . GLY A 1 82 ? -2.440 -13.163 -0.149 1.00 97.38 82 GLY A C 1
ATOM 640 O O . GLY A 1 82 ? -3.031 -14.212 -0.405 1.00 97.38 82 GLY A O 1
ATOM 641 N N . SER A 1 83 ? -2.983 -12.229 0.643 1.00 97.25 83 SER A N 1
ATOM 642 C CA . SER A 1 83 ? -4.331 -12.365 1.216 1.00 97.25 83 SER A CA 1
ATOM 643 C C . SER A 1 83 ? -5.411 -12.433 0.131 1.00 97.25 83 SER A C 1
ATOM 645 O O . SER A 1 83 ? -5.332 -11.750 -0.888 1.00 97.25 83 SER A O 1
ATOM 647 N N . MET A 1 84 ? -6.437 -13.252 0.358 1.00 96.81 84 MET A N 1
ATOM 648 C CA . MET A 1 84 ? -7.533 -13.524 -0.580 1.00 96.81 84 MET A CA 1
ATOM 649 C C . MET A 1 84 ? -8.886 -13.351 0.105 1.00 96.81 84 MET A C 1
ATOM 651 O O . MET A 1 84 ? -8.993 -13.495 1.322 1.00 96.81 84 MET A O 1
ATOM 655 N N . ASN A 1 85 ? -9.934 -13.126 -0.691 1.00 96.75 85 ASN A N 1
ATOM 656 C CA . ASN A 1 85 ? -11.324 -13.039 -0.228 1.00 96.75 85 ASN A CA 1
ATOM 657 C C . ASN A 1 85 ? -11.536 -11.977 0.864 1.00 96.75 85 ASN A C 1
ATOM 659 O O . ASN A 1 85 ? -12.257 -12.204 1.835 1.00 96.75 85 ASN A O 1
ATOM 663 N N . ILE A 1 86 ? -10.904 -10.812 0.712 1.00 97.56 86 ILE A N 1
ATOM 664 C CA . ILE A 1 86 ? -10.898 -9.763 1.737 1.00 97.56 86 ILE A CA 1
ATOM 665 C C . ILE A 1 86 ? -12.237 -9.006 1.705 1.00 97.56 86 ILE A C 1
ATOM 667 O O . ILE A 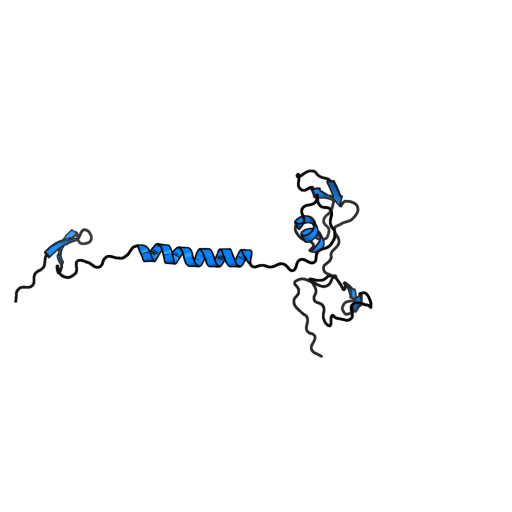1 86 ? -12.541 -8.387 0.680 1.00 97.56 86 ILE A O 1
ATOM 671 N N . PRO A 1 87 ? -13.042 -9.009 2.785 1.00 97.19 87 PRO A N 1
ATOM 672 C CA . PRO A 1 87 ? -14.274 -8.231 2.849 1.00 97.19 87 PRO A CA 1
ATOM 673 C C . PRO A 1 87 ? -13.979 -6.737 3.022 1.00 97.19 87 PRO A C 1
ATOM 675 O O . PRO A 1 87 ? -13.152 -6.329 3.844 1.00 97.19 87 PRO A O 1
ATOM 678 N N . ILE A 1 88 ? -14.709 -5.907 2.279 1.00 97.12 88 ILE A N 1
ATOM 679 C CA . ILE A 1 88 ? -14.701 -4.454 2.444 1.00 97.12 88 ILE A CA 1
ATOM 680 C C . ILE A 1 88 ? -15.977 -4.040 3.164 1.00 97.12 88 ILE A C 1
ATOM 682 O O . ILE A 1 88 ? -17.085 -4.334 2.711 1.00 97.12 88 ILE A O 1
ATOM 686 N N . TYR A 1 89 ? -15.808 -3.335 4.278 1.00 96.94 89 TYR A N 1
ATOM 687 C CA . TYR A 1 89 ? -16.903 -2.862 5.114 1.00 96.94 89 TYR A CA 1
ATOM 688 C C . TYR A 1 89 ? -17.180 -1.378 4.873 1.00 96.94 89 TYR A C 1
ATOM 690 O O . TYR A 1 89 ? -16.261 -0.573 4.704 1.00 96.94 89 TYR A O 1
ATOM 698 N N . SER A 1 90 ? -18.457 -1.006 4.905 1.00 96.50 90 SER A N 1
ATOM 699 C CA . SER A 1 90 ? -18.873 0.385 5.030 1.00 96.50 90 SER A CA 1
ATOM 700 C C . SER A 1 90 ? -18.618 0.906 6.448 1.00 96.50 90 SER A C 1
ATOM 702 O O . SER A 1 90 ? -18.427 0.150 7.403 1.00 96.50 90 SER A O 1
ATOM 704 N N . LYS A 1 91 ? -18.732 2.223 6.626 1.00 95.94 91 LYS A N 1
ATOM 705 C CA . LYS A 1 91 ? -18.735 2.887 7.938 1.00 95.94 91 LYS A CA 1
ATOM 706 C C . LYS A 1 91 ? -19.862 2.413 8.861 1.00 95.94 91 LYS A C 1
ATOM 708 O O . LYS A 1 91 ? -19.755 2.587 10.068 1.00 95.94 91 LYS A O 1
ATOM 713 N N . THR A 1 92 ? -20.927 1.827 8.312 1.00 95.62 92 THR A N 1
ATOM 714 C CA . THR A 1 92 ? -22.040 1.247 9.082 1.00 95.62 92 THR A CA 1
ATOM 715 C C . THR A 1 92 ? -21.819 -0.226 9.436 1.00 95.62 92 THR A C 1
ATOM 717 O O . THR A 1 92 ? -22.669 -0.820 10.091 1.00 95.62 92 THR A O 1
ATOM 720 N N . GLY A 1 93 ? -20.697 -0.823 9.015 1.00 94.31 93 GLY A N 1
ATOM 721 C CA . GLY A 1 93 ? -20.355 -2.225 9.270 1.00 94.31 93 GLY A CA 1
ATOM 722 C C . GLY A 1 93 ? -20.952 -3.222 8.272 1.00 94.31 93 GLY A C 1
ATOM 723 O O . GLY A 1 93 ? -20.746 -4.423 8.421 1.00 94.31 93 GLY A O 1
ATOM 724 N N . ALA A 1 94 ? -21.668 -2.759 7.244 1.00 96.75 94 ALA A N 1
ATOM 725 C CA . ALA A 1 94 ? -22.185 -3.629 6.191 1.00 96.75 94 ALA A CA 1
ATOM 726 C C . ALA A 1 94 ? -21.075 -4.007 5.201 1.00 96.75 94 ALA A C 1
ATOM 728 O O . ALA A 1 94 ? -20.234 -3.176 4.862 1.00 96.75 94 ALA A O 1
ATOM 729 N N . VAL A 1 95 ? -21.087 -5.241 4.695 1.00 96.62 95 VAL A N 1
ATOM 730 C CA . VAL A 1 95 ? -20.167 -5.653 3.627 1.00 96.62 95 VAL A CA 1
ATOM 731 C C . VAL A 1 95 ? -20.626 -5.037 2.310 1.00 96.62 95 VAL A C 1
ATOM 733 O O . VAL A 1 95 ? -21.753 -5.262 1.874 1.00 96.62 95 VAL A O 1
ATOM 736 N N . ILE A 1 96 ? -19.747 -4.266 1.673 1.00 95.19 96 ILE A N 1
ATOM 737 C CA . ILE A 1 96 ? -20.019 -3.615 0.383 1.00 95.19 96 ILE A CA 1
ATOM 738 C C . ILE A 1 96 ? -19.391 -4.354 -0.801 1.00 95.19 96 ILE A C 1
ATOM 740 O O . ILE A 1 96 ? -19.727 -4.064 -1.947 1.00 95.19 96 ILE A O 1
ATOM 744 N N . GLY A 1 97 ? -18.480 -5.291 -0.542 1.00 95.44 97 GLY A N 1
ATOM 745 C CA . GLY A 1 97 ? -17.830 -6.090 -1.573 1.00 95.44 97 GLY A CA 1
ATOM 746 C C . GLY A 1 97 ? -16.687 -6.940 -1.030 1.00 95.44 97 GLY A C 1
ATOM 747 O O . GLY A 1 97 ? -16.367 -6.887 0.158 1.00 95.44 97 GLY A O 1
ATOM 748 N N . TYR A 1 98 ? -16.070 -7.705 -1.930 1.00 97.00 98 TYR A N 1
ATOM 749 C CA . TYR A 1 98 ? -14.932 -8.574 -1.642 1.00 97.00 98 TYR A CA 1
ATOM 750 C C . TYR A 1 98 ? -13.817 -8.353 -2.662 1.00 97.00 98 TYR A C 1
ATOM 752 O O . TYR A 1 98 ? -14.084 -8.193 -3.851 1.00 97.00 98 TYR A O 1
ATOM 760 N N . LEU A 1 99 ? -12.569 -8.396 -2.199 1.00 96.62 99 LEU A N 1
ATOM 761 C CA . LEU A 1 99 ? -11.396 -8.550 -3.057 1.00 96.62 99 LEU A CA 1
ATOM 762 C C . LEU A 1 99 ? -11.070 -10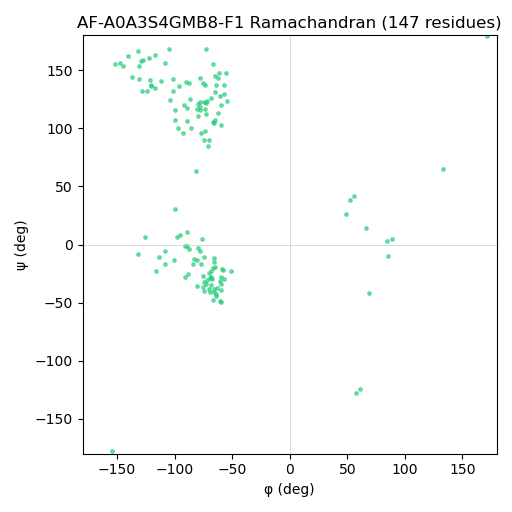.045 -3.154 1.00 96.62 99 LEU A C 1
ATOM 764 O O . LEU A 1 99 ? -10.452 -10.612 -2.252 1.00 96.62 99 LEU A O 1
ATOM 768 N N . ASN A 1 100 ? -11.554 -10.704 -4.206 1.00 95.75 100 ASN A N 1
ATOM 769 C CA . ASN A 1 100 ? -11.490 -12.164 -4.357 1.00 95.75 100 ASN A CA 1
ATOM 770 C C . ASN A 1 100 ? -10.972 -12.650 -5.720 1.00 95.75 100 ASN A C 1
ATOM 772 O O . ASN A 1 100 ? -10.733 -13.842 -5.882 1.00 95.75 100 ASN A O 1
ATOM 776 N N . ASN A 1 101 ? -10.782 -11.760 -6.695 1.00 94.75 101 ASN A N 1
ATOM 777 C CA . ASN A 1 101 ? -10.320 -12.151 -8.028 1.00 94.75 101 ASN A CA 1
ATOM 778 C C . ASN A 1 101 ? -8.838 -12.543 -8.056 1.00 94.75 101 ASN A C 1
ATOM 780 O O . ASN A 1 101 ? -8.452 -13.403 -8.844 1.00 94.75 101 ASN A O 1
ATOM 784 N N . VAL A 1 102 ? -8.011 -11.889 -7.238 1.00 95.81 102 VAL A N 1
ATOM 785 C CA . VAL A 1 102 ? -6.558 -12.085 -7.193 1.00 95.81 102 VAL A CA 1
ATOM 786 C C . VAL A 1 102 ? -6.038 -11.933 -5.764 1.00 95.81 102 VAL A C 1
ATOM 788 O O . VAL A 1 102 ? -6.660 -11.206 -4.980 1.00 95.81 102 VAL A O 1
ATOM 791 N N . PRO A 1 103 ? -4.901 -12.572 -5.426 1.00 97.38 103 PRO A N 1
ATOM 792 C CA . PRO A 1 103 ? -4.234 -12.332 -4.156 1.00 97.38 103 PRO A CA 1
ATOM 793 C C . PRO A 1 103 ? -3.802 -10.877 -4.043 1.00 97.38 103 PRO A C 1
ATOM 795 O O . PRO A 1 103 ? -3.444 -10.245 -5.040 1.00 97.38 103 PRO A O 1
ATOM 798 N N . MET A 1 104 ? -3.817 -10.357 -2.821 1.00 98.19 104 MET A N 1
ATOM 799 C CA . MET A 1 104 ? -3.392 -8.997 -2.531 1.00 98.19 104 MET A CA 1
ATOM 800 C C . MET A 1 104 ? -1.962 -8.761 -3.059 1.00 98.19 104 MET A C 1
ATOM 802 O O . MET A 1 104 ? -1.058 -9.516 -2.680 1.00 98.19 104 MET A O 1
ATOM 806 N N . PRO A 1 105 ? -1.736 -7.753 -3.922 1.00 97.19 105 PRO A N 1
ATOM 807 C CA . PRO A 1 105 ? -0.409 -7.450 -4.448 1.00 97.19 105 PRO A CA 1
ATOM 808 C C . PRO A 1 105 ? 0.548 -6.945 -3.365 1.00 97.19 105 PRO A C 1
ATOM 810 O O . PRO A 1 105 ? 0.115 -6.358 -2.373 1.00 97.19 105 PRO A O 1
ATOM 813 N N . ASP A 1 106 ? 1.848 -7.128 -3.594 1.00 96.19 106 ASP A N 1
ATOM 814 C CA . ASP A 1 106 ? 2.905 -6.495 -2.804 1.00 96.19 106 ASP A CA 1
ATOM 815 C C . ASP A 1 106 ? 3.276 -5.129 -3.407 1.00 96.19 106 ASP A C 1
ATOM 817 O O . ASP A 1 106 ? 3.738 -5.042 -4.549 1.00 96.19 106 ASP A O 1
ATOM 821 N N . PHE A 1 107 ? 3.071 -4.061 -2.639 1.00 96.06 107 PHE A N 1
ATOM 822 C CA . PHE A 1 107 ? 3.378 -2.682 -3.014 1.00 96.06 107 PHE A CA 1
ATOM 823 C C . PHE A 1 107 ? 4.748 -2.200 -2.516 1.00 96.06 107 PHE A C 1
ATOM 825 O O . PHE A 1 107 ? 5.073 -1.028 -2.697 1.00 96.06 107 PHE A O 1
ATOM 832 N N . SER A 1 108 ? 5.588 -3.078 -1.958 1.00 94.50 108 SER A N 1
ATOM 833 C CA . SER A 1 108 ? 6.932 -2.736 -1.457 1.00 94.50 108 SER A CA 1
ATOM 834 C C . SER A 1 108 ? 7.868 -2.115 -2.508 1.00 94.50 108 SER A C 1
ATOM 836 O O . SER A 1 108 ? 8.813 -1.404 -2.160 1.00 94.50 108 SER A O 1
ATOM 838 N N . SER A 1 109 ? 7.591 -2.346 -3.796 1.00 94.88 109 SER A N 1
ATOM 839 C CA . SER A 1 109 ? 8.320 -1.763 -4.929 1.00 94.88 109 SER A CA 1
ATOM 840 C C . SER A 1 109 ? 7.954 -0.305 -5.224 1.00 94.88 109 SER A C 1
ATOM 842 O O . SER A 1 109 ? 8.698 0.374 -5.934 1.00 94.88 109 SER A O 1
ATOM 844 N N . ALA A 1 110 ? 6.832 0.204 -4.713 1.00 94.44 110 ALA A N 1
ATOM 845 C CA . ALA A 1 110 ? 6.499 1.620 -4.803 1.00 94.44 110 ALA A CA 1
ATOM 846 C C . ALA A 1 110 ? 7.350 2.413 -3.804 1.00 94.44 110 ALA A C 1
ATOM 848 O O . ALA A 1 110 ? 7.570 1.980 -2.672 1.00 94.44 110 ALA A O 1
ATOM 849 N N . ASN A 1 111 ? 7.847 3.582 -4.211 1.00 93.00 111 ASN A N 1
ATOM 850 C CA . ASN A 1 111 ? 8.690 4.372 -3.328 1.00 93.00 111 ASN A CA 1
ATOM 851 C C . ASN A 1 111 ? 7.902 4.843 -2.097 1.00 93.00 111 ASN A C 1
ATOM 853 O O . ASN A 1 111 ? 6.766 5.318 -2.187 1.00 93.00 111 ASN A O 1
ATOM 857 N N . HIS A 1 112 ? 8.548 4.744 -0.943 1.00 88.31 112 HIS A N 1
ATOM 858 C CA . HIS A 1 112 ? 7.986 5.078 0.351 1.00 88.31 112 HIS A CA 1
ATOM 859 C C . HIS A 1 112 ? 7.451 6.521 0.375 1.00 88.31 112 HIS A C 1
ATOM 861 O O . HIS A 1 112 ? 7.981 7.428 -0.281 1.00 88.31 112 HIS A O 1
ATOM 867 N N . GLN A 1 113 ? 6.391 6.728 1.159 1.00 81.81 113 GLN A N 1
ATOM 868 C CA . GLN A 1 113 ? 5.707 7.999 1.424 1.00 81.81 113 GLN A CA 1
ATOM 869 C C . GLN A 1 113 ? 4.922 8.615 0.256 1.00 81.81 113 GLN A C 1
ATOM 871 O O . GLN A 1 113 ? 3.830 9.126 0.485 1.00 81.81 113 GLN A O 1
ATO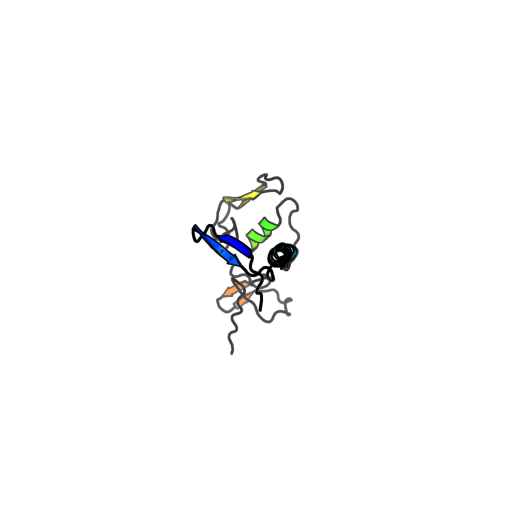M 876 N N . SER A 1 114 ? 5.448 8.600 -0.970 1.00 85.88 114 SER A N 1
ATOM 877 C CA . SER A 1 114 ? 4.850 9.336 -2.098 1.00 85.88 114 SER A CA 1
ATOM 878 C C . SER A 1 114 ? 4.351 8.459 -3.244 1.00 85.88 114 SER A C 1
ATOM 880 O O . SER A 1 114 ? 3.485 8.920 -3.983 1.00 85.88 114 SER A O 1
ATOM 882 N N . ALA A 1 115 ? 4.855 7.229 -3.394 1.00 90.06 115 ALA A N 1
ATOM 883 C CA . ALA A 1 115 ? 4.479 6.293 -4.460 1.00 90.06 115 ALA A CA 1
ATOM 884 C C . ALA A 1 115 ? 4.499 6.896 -5.888 1.00 90.06 115 ALA A C 1
ATOM 886 O O . ALA A 1 115 ? 3.784 6.444 -6.779 1.00 90.06 115 ALA A O 1
ATOM 887 N N . VAL A 1 116 ? 5.320 7.927 -6.122 1.00 92.94 116 VAL A N 1
ATOM 888 C CA . VAL A 1 116 ? 5.508 8.581 -7.428 1.00 92.94 116 VAL A CA 1
ATOM 889 C C . VAL A 1 116 ? 6.464 7.819 -8.349 1.00 92.94 116 VAL A C 1
ATOM 891 O O . VAL A 1 116 ? 6.550 8.140 -9.535 1.00 92.94 116 VAL A O 1
ATOM 894 N N . ALA A 1 117 ? 7.206 6.847 -7.818 1.00 94.94 117 ALA A N 1
ATOM 895 C CA . ALA A 1 117 ? 8.145 6.013 -8.554 1.00 94.94 117 ALA A CA 1
ATOM 896 C C . ALA A 1 117 ? 8.021 4.543 -8.132 1.00 94.94 117 ALA A C 1
ATOM 898 O O . ALA A 1 117 ? 7.823 4.247 -6.954 1.00 94.94 117 ALA A O 1
ATOM 899 N N . THR A 1 118 ? 8.196 3.623 -9.079 1.00 96.44 118 THR A N 1
ATOM 900 C CA . THR A 1 118 ? 8.134 2.172 -8.831 1.00 96.44 118 THR A CA 1
ATOM 901 C C . THR A 1 118 ? 9.426 1.500 -9.279 1.00 96.44 118 THR A C 1
ATOM 903 O O . THR A 1 118 ? 9.894 1.753 -10.388 1.00 96.44 118 THR A O 1
ATOM 906 N N . LEU A 1 119 ? 10.002 0.645 -8.433 1.00 95.88 119 LEU A N 1
ATOM 907 C CA . LEU A 1 119 ? 11.186 -0.157 -8.735 1.00 95.88 119 LEU A CA 1
ATOM 908 C C . LEU A 1 119 ? 10.819 -1.301 -9.692 1.00 95.88 119 LEU A C 1
ATOM 910 O O . LEU A 1 119 ? 10.039 -2.179 -9.337 1.00 95.88 119 LEU A O 1
ATOM 914 N N . VAL A 1 120 ? 11.385 -1.297 -10.901 1.00 96.06 120 VAL A N 1
ATOM 915 C CA . VAL A 1 120 ? 11.124 -2.327 -11.936 1.00 96.06 120 VAL A CA 1
ATOM 916 C C . VAL A 1 120 ? 12.311 -3.260 -12.162 1.00 96.06 120 VAL A C 1
ATOM 918 O O . VAL A 1 120 ? 12.175 -4.327 -12.752 1.00 96.06 120 VAL A O 1
ATOM 921 N N . SER A 1 121 ? 13.488 -2.847 -11.705 1.00 95.00 121 SER A N 1
ATOM 922 C CA . SER A 1 121 ? 14.739 -3.601 -11.722 1.00 95.00 121 SER A CA 1
ATOM 923 C C . SER A 1 121 ? 15.585 -3.109 -10.542 1.00 95.00 121 SER A C 1
ATOM 925 O O . SER A 1 121 ? 15.382 -1.966 -10.130 1.00 95.00 121 SER A O 1
ATOM 927 N N . PRO A 1 122 ? 16.527 -3.898 -9.985 1.00 93.12 122 PRO A N 1
ATOM 928 C CA . PRO A 1 122 ? 17.233 -3.551 -8.745 1.00 93.12 122 PRO A CA 1
ATOM 929 C C . PRO A 1 122 ? 17.859 -2.148 -8.688 1.00 93.12 122 PRO A C 1
ATOM 931 O O . PRO A 1 122 ? 18.079 -1.627 -7.601 1.00 93.12 122 PRO A O 1
ATOM 934 N N . GLN A 1 123 ? 18.139 -1.531 -9.839 1.00 94.38 123 GLN A N 1
ATOM 935 C CA . GLN A 1 123 ? 18.720 -0.188 -9.944 1.00 94.38 123 GLN A CA 1
ATOM 936 C C . GLN A 1 123 ? 17.907 0.783 -10.817 1.00 94.38 123 GLN A C 1
ATOM 938 O O . GLN A 1 123 ? 18.364 1.895 -11.073 1.00 94.38 123 GLN A O 1
ATOM 943 N N . TYR A 1 124 ? 16.712 0.399 -11.280 1.00 94.81 124 TYR A N 1
ATOM 944 C CA . TYR A 1 124 ? 15.903 1.235 -12.172 1.00 94.81 124 TYR A CA 1
ATOM 945 C C . TYR A 1 124 ? 14.478 1.398 -11.660 1.00 94.81 124 TYR A C 1
ATOM 947 O O . TYR A 1 124 ? 13.785 0.428 -11.342 1.00 94.81 124 TYR A O 1
ATOM 955 N N . ILE A 1 125 ? 14.031 2.651 -11.656 1.00 95.88 125 ILE A N 1
ATOM 956 C CA . ILE A 1 125 ? 12.658 3.042 -11.352 1.00 95.88 125 ILE A CA 1
ATOM 957 C C . ILE A 1 125 ? 11.938 3.513 -12.613 1.00 95.88 125 ILE A C 1
ATOM 959 O O . ILE A 1 125 ? 12.561 4.007 -13.553 1.00 95.88 125 ILE A O 1
ATOM 963 N N . VAL A 1 126 ? 10.613 3.428 -12.598 1.00 96.88 126 VAL A N 1
ATOM 964 C CA . VAL A 1 126 ? 9.734 4.095 -13.565 1.00 96.88 126 VAL A CA 1
ATOM 965 C C . VAL A 1 126 ? 8.935 5.190 -12.870 1.00 96.88 126 VAL A C 1
ATOM 967 O O . VAL A 1 126 ? 8.501 5.031 -11.731 1.00 96.88 126 VAL A O 1
ATOM 970 N N . SER A 1 127 ? 8.768 6.321 -13.553 1.00 96.50 127 SER A N 1
ATOM 971 C C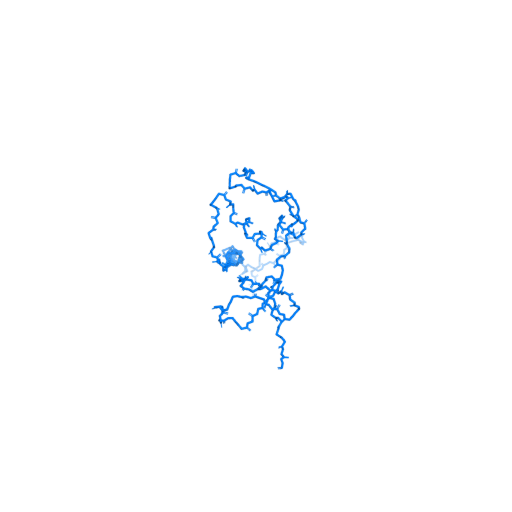A . SER A 1 127 ? 7.947 7.456 -13.123 1.00 96.50 127 SER A CA 1
ATOM 972 C C . SER A 1 127 ? 7.493 8.250 -14.354 1.00 96.50 127 SER A C 1
ATOM 974 O O . SER A 1 127 ? 7.783 7.893 -15.498 1.00 96.50 127 SER A O 1
ATOM 976 N N . VAL A 1 128 ? 6.779 9.344 -14.127 1.00 96.12 128 VAL A N 1
ATOM 977 C CA . VAL A 1 128 ? 6.350 10.284 -15.162 1.00 96.12 128 VAL A CA 1
ATOM 978 C C . VAL A 1 128 ? 7.394 11.383 -15.357 1.00 96.12 128 VAL A C 1
ATOM 980 O O . VAL A 1 128 ? 7.940 11.924 -14.398 1.00 96.12 128 VAL A O 1
ATOM 983 N N . LYS A 1 129 ? 7.638 11.777 -16.613 1.00 96.38 129 LYS A N 1
ATOM 984 C CA . LYS A 1 129 ? 8.668 12.774 -16.971 1.00 96.38 129 LYS A CA 1
ATOM 985 C C . LYS A 1 129 ? 8.498 14.127 -16.264 1.00 96.38 129 LYS A C 1
ATOM 987 O O . LYS A 1 129 ? 9.483 14.821 -16.045 1.00 96.38 129 LYS A O 1
ATOM 992 N N . HIS A 1 130 ? 7.268 14.526 -15.937 1.00 96.31 130 HIS A N 1
ATOM 993 C CA . HIS A 1 130 ? 7.016 15.823 -15.306 1.00 96.31 130 HIS A CA 1
ATOM 994 C C . HIS A 1 130 ? 7.411 15.876 -13.818 1.00 96.31 130 HIS A C 1
ATOM 996 O O . HIS A 1 130 ? 7.489 16.969 -13.261 1.00 96.31 130 HIS A O 1
ATOM 1002 N N . ASN A 1 131 ? 7.725 14.742 -13.179 1.00 93.00 131 ASN A N 1
ATOM 1003 C CA . ASN A 1 131 ? 8.216 14.692 -11.799 1.00 93.00 131 ASN A CA 1
ATOM 1004 C C . ASN A 1 131 ? 9.724 14.994 -11.725 1.00 93.00 131 ASN A C 1
ATOM 1006 O O . ASN A 1 131 ? 10.519 14.157 -11.318 1.00 93.00 131 ASN A O 1
ATOM 1010 N N . GLY A 1 132 ? 10.139 16.200 -12.114 1.00 91.69 132 GLY A N 1
ATOM 1011 C CA . GLY A 1 132 ? 11.559 16.585 -12.141 1.00 91.69 132 GLY A CA 1
ATOM 1012 C C . GLY A 1 132 ? 12.166 16.984 -10.788 1.00 91.69 132 GLY A C 1
ATOM 1013 O O . GLY A 1 132 ? 13.344 17.321 -10.732 1.00 91.69 132 GLY A O 1
ATOM 1014 N N . GLY A 1 133 ? 11.373 17.018 -9.711 1.00 91.81 133 GLY A N 1
ATOM 1015 C CA . GLY A 1 133 ? 11.789 17.602 -8.429 1.00 91.81 133 GLY A CA 1
ATOM 1016 C C . GLY A 1 133 ? 12.503 16.654 -7.458 1.00 91.81 133 GLY A C 1
ATOM 1017 O O . GLY A 1 133 ? 13.253 17.123 -6.605 1.00 91.81 133 GLY A O 1
ATOM 1018 N N . TYR A 1 134 ? 12.278 15.340 -7.544 1.00 89.62 134 TYR A N 1
ATOM 1019 C CA . TYR A 1 134 ? 12.867 14.384 -6.600 1.00 89.62 134 TYR A CA 1
ATOM 1020 C C . TYR A 1 134 ? 14.257 13.931 -7.068 1.00 89.62 134 TYR A C 1
ATOM 1022 O O . TYR A 1 134 ? 14.472 13.669 -8.246 1.00 89.62 134 TYR A O 1
ATOM 1030 N N . GLN A 1 135 ? 15.203 13.821 -6.132 1.00 91.19 135 GLN A N 1
ATOM 1031 C CA . GLN A 1 135 ? 16.582 13.378 -6.409 1.00 91.19 135 GLN A CA 1
ATOM 1032 C C . GLN A 1 135 ? 16.922 12.024 -5.773 1.00 91.19 135 GLN A C 1
ATOM 1034 O O . GLN A 1 135 ? 17.971 11.451 -6.040 1.00 91.19 135 GLN A O 1
ATOM 1039 N N . SER A 1 136 ? 16.054 11.519 -4.899 1.00 90.31 136 SER A N 1
ATOM 1040 C CA . SER A 1 136 ? 16.232 10.237 -4.220 1.00 90.31 136 SER A CA 1
ATOM 1041 C C . SER A 1 136 ? 14.878 9.590 -3.965 1.00 90.31 136 SER A C 1
ATOM 1043 O O . SER A 1 136 ? 13.854 10.274 -3.895 1.00 90.31 136 SER A O 1
ATOM 1045 N N . VAL A 1 137 ? 14.890 8.269 -3.827 1.00 91.25 137 VAL A N 1
ATOM 1046 C CA . VAL A 1 137 ? 13.742 7.447 -3.446 1.00 91.25 137 VAL A CA 1
ATOM 1047 C C . VAL A 1 137 ? 14.166 6.513 -2.316 1.00 91.25 137 VAL A C 1
ATOM 1049 O O . VAL A 1 137 ? 15.344 6.182 -2.188 1.00 91.25 137 VAL A O 1
ATOM 1052 N N . SER A 1 138 ? 13.215 6.100 -1.490 1.00 92.75 138 SER A N 1
ATOM 1053 C CA . SER A 1 138 ? 13.392 5.029 -0.508 1.00 92.75 138 SER A CA 1
ATOM 1054 C C . SER A 1 138 ? 12.282 3.999 -0.685 1.00 92.75 138 SER A C 1
ATOM 1056 O O . SER A 1 138 ? 11.251 4.301 -1.284 1.00 92.75 138 SER A O 1
ATOM 1058 N N . PHE A 1 139 ? 12.505 2.782 -0.200 1.00 92.69 139 PHE A N 1
ATOM 1059 C CA . PHE A 1 139 ? 11.573 1.654 -0.288 1.00 92.69 139 PHE A CA 1
ATOM 1060 C C . PHE A 1 139 ? 11.438 0.998 1.088 1.00 92.69 139 PHE A C 1
ATOM 1062 O O . PHE A 1 139 ? 12.241 1.279 1.983 1.00 92.69 139 PHE A O 1
ATOM 1069 N N . GLY A 1 140 ? 10.430 0.142 1.261 1.00 89.19 140 GLY A N 1
ATOM 1070 C CA . GLY A 1 140 ? 10.139 -0.478 2.557 1.00 89.19 140 GLY A CA 1
ATOM 1071 C C . GLY A 1 140 ? 9.878 0.576 3.635 1.00 89.19 140 GLY A C 1
ATOM 1072 O O . GLY A 1 140 ? 9.099 1.501 3.412 1.00 89.19 140 GLY A O 1
ATOM 1073 N N . ASP A 1 141 ? 10.582 0.478 4.762 1.00 84.62 141 ASP A N 1
ATOM 1074 C CA . ASP A 1 141 ? 10.392 1.341 5.941 1.00 84.62 141 ASP A CA 1
ATOM 1075 C C . ASP A 1 141 ? 10.982 2.758 5.794 1.00 84.62 141 ASP A C 1
ATOM 1077 O O . ASP A 1 141 ? 10.960 3.562 6.727 1.00 84.62 141 ASP A O 1
ATOM 1081 N N . GLY A 1 142 ? 11.504 3.097 4.613 1.00 73.56 142 GLY A N 1
ATOM 1082 C CA . GLY A 1 142 ? 11.913 4.460 4.286 1.00 73.56 142 GLY A CA 1
ATOM 1083 C C . GLY A 1 142 ? 13.353 4.813 4.656 1.00 73.56 142 GLY A C 1
ATOM 1084 O O . GLY A 1 142 ? 13.753 5.961 4.435 1.00 73.56 142 GLY A O 1
ATOM 1085 N N . GLU A 1 143 ? 14.152 3.857 5.142 1.00 70.50 143 GLU A N 1
ATOM 1086 C CA . GLU A 1 143 ? 15.597 4.044 5.286 1.00 70.50 143 GLU A CA 1
ATOM 1087 C C . GLU A 1 143 ? 16.230 4.324 3.914 1.00 70.50 143 GLU A C 1
ATOM 1089 O O . GLU A 1 143 ? 15.993 3.632 2.919 1.00 70.50 143 GLU A O 1
ATOM 1094 N N . LYS A 1 144 ? 16.997 5.416 3.833 1.00 53.53 144 LYS A N 1
ATOM 1095 C CA . LYS A 1 144 ? 17.638 5.845 2.589 1.00 53.53 144 LYS A CA 1
ATOM 1096 C C . LYS A 1 144 ? 18.908 5.032 2.366 1.00 53.53 144 LYS A C 1
ATOM 1098 O O . LYS A 1 144 ? 19.876 5.197 3.103 1.00 53.53 144 LYS A O 1
ATOM 1103 N N . TRP A 1 145 ? 18.948 4.246 1.295 1.00 41.50 145 TRP A N 1
ATOM 1104 C CA . TRP A 1 145 ? 20.195 3.679 0.785 1.00 41.50 145 TRP A CA 1
ATOM 1105 C C . TRP A 1 145 ? 20.984 4.779 0.073 1.00 41.50 145 TRP A C 1
ATOM 1107 O O . TRP A 1 145 ? 20.804 5.031 -1.117 1.00 41.50 145 TRP A O 1
ATOM 1117 N N . VAL A 1 146 ? 21.832 5.489 0.817 1.00 37.06 146 VAL A N 1
ATOM 1118 C CA . VAL A 1 146 ? 22.835 6.374 0.218 1.00 37.06 146 VAL A CA 1
ATOM 1119 C C . VAL A 1 146 ? 23.966 5.485 -0.286 1.00 37.06 146 VAL A C 1
ATOM 1121 O O . VAL A 1 146 ? 24.852 5.105 0.473 1.00 37.06 146 VAL A O 1
ATOM 1124 N N . SER A 1 147 ? 23.942 5.127 -1.568 1.00 34.69 147 SER A N 1
ATOM 1125 C CA . SER A 1 147 ? 25.156 4.677 -2.242 1.00 34.69 147 SER A CA 1
ATOM 1126 C C . SER A 1 147 ? 26.031 5.908 -2.472 1.00 34.69 147 SER A C 1
ATOM 1128 O O . SER A 1 147 ? 25.787 6.684 -3.396 1.00 34.69 147 SER A O 1
ATOM 1130 N N . SER A 1 148 ? 27.004 6.130 -1.590 1.00 28.31 148 SER A N 1
ATOM 1131 C CA . SER A 1 148 ? 28.106 7.053 -1.853 1.00 28.31 148 SER A CA 1
ATOM 1132 C C . SER A 1 148 ? 28.884 6.531 -3.064 1.00 28.31 148 SER A C 1
ATOM 1134 O O . SER A 1 148 ? 29.460 5.446 -2.995 1.00 28.31 148 SER A O 1
ATOM 1136 N N . CYS A 1 149 ? 28.841 7.269 -4.173 1.00 33.16 149 CYS A N 1
ATOM 1137 C CA . CYS A 1 149 ? 29.848 7.174 -5.228 1.00 33.16 149 CYS A CA 1
ATOM 1138 C C . CYS A 1 149 ? 31.069 8.006 -4.838 1.00 33.16 149 CYS A C 1
ATOM 1140 O O . CYS A 1 149 ? 30.865 9.079 -4.222 1.00 33.16 149 CYS A O 1
#